Protein AF-X1TXH5-F1 (afdb_monomer_lite)

Foldseek 3Di:
DDDDDDDPDDPDDDAPVVVVRPDDDDDDLVCVVVCLVPDDVVVVVVVVVVRDD

Radius of gyration: 12.9 Å; chains: 1; bounding box: 26×26×31 Å

Secondary structure (DSSP, 8-state):
--------S-S-----GGGT--------GGGTHHHHTTS-HHHHHHHHHHS--

Structure (mmCIF, N/CA/C/O backbone):
data_AF-X1TXH5-F1
#
_entry.id   AF-X1TXH5-F1
#
loop_
_atom_site.group_PDB
_atom_site.id
_atom_site.type_symbol
_atom_site.label_atom_id
_atom_site.label_alt_id
_atom_site.label_comp_id
_atom_site.label_asym_id
_atom_site.label_entity_id
_atom_site.label_seq_id
_atom_site.pdbx_PDB_ins_code
_atom_site.Cartn_x
_atom_site.Cartn_y
_atom_site.Cartn_z
_atom_site.occupancy
_atom_site.B_iso_or_equiv
_atom_site.auth_seq_id
_atom_site.auth_comp_id
_atom_site.auth_asym_id
_atom_site.auth_atom_id
_atom_site.pdbx_PDB_model_num
ATOM 1 N N . TYR A 1 1 ? 13.584 11.535 0.838 1.00 77.19 1 TYR A N 1
ATOM 2 C CA . TYR A 1 1 ? 14.385 10.823 -0.174 1.00 77.19 1 TYR A CA 1
ATOM 3 C C . TYR A 1 1 ? 13.964 9.366 -0.152 1.00 77.19 1 TYR A C 1
ATOM 5 O O . TYR A 1 1 ? 13.893 8.811 0.938 1.00 77.19 1 TYR A O 1
ATOM 13 N N . TRP A 1 2 ? 13.626 8.801 -1.312 1.00 80.75 2 TRP A N 1
ATOM 14 C CA . TRP A 1 2 ? 13.235 7.398 -1.480 1.00 80.75 2 TRP A CA 1
ATOM 15 C C . TRP A 1 2 ? 14.401 6.593 -2.055 1.00 80.75 2 TRP A C 1
ATOM 17 O O . TRP A 1 2 ? 15.250 7.157 -2.746 1.00 80.75 2 TRP A O 1
ATOM 27 N N . PHE A 1 3 ? 14.437 5.294 -1.769 1.00 84.94 3 PHE A N 1
ATOM 28 C CA . PHE A 1 3 ? 15.457 4.376 -2.269 1.00 84.94 3 PHE A CA 1
ATOM 29 C C . PHE A 1 3 ? 14.778 3.172 -2.907 1.00 84.94 3 PHE A C 1
ATOM 31 O O . PHE A 1 3 ? 13.823 2.630 -2.351 1.00 84.94 3 PHE A O 1
ATOM 38 N N . GLU A 1 4 ? 15.283 2.753 -4.062 1.00 84.00 4 GLU A N 1
ATOM 39 C CA . GLU A 1 4 ? 14.863 1.509 -4.694 1.00 84.00 4 GLU A CA 1
ATOM 40 C C . GLU A 1 4 ? 15.510 0.328 -3.963 1.00 84.00 4 GLU A C 1
ATOM 42 O O . GLU A 1 4 ? 16.723 0.305 -3.739 1.00 84.00 4 GLU A O 1
ATOM 47 N N . MET A 1 5 ? 14.692 -0.645 -3.568 1.00 84.50 5 MET A N 1
ATOM 48 C CA . MET A 1 5 ? 15.125 -1.822 -2.821 1.00 84.50 5 MET A CA 1
ATOM 49 C C . MET A 1 5 ? 14.916 -3.066 -3.681 1.00 84.50 5 MET A C 1
ATOM 51 O O . MET A 1 5 ? 13.807 -3.330 -4.139 1.00 84.50 5 MET A O 1
ATOM 55 N N . ALA A 1 6 ? 15.970 -3.861 -3.868 1.00 86.19 6 ALA A N 1
ATOM 56 C CA . ALA A 1 6 ? 15.857 -5.156 -4.527 1.00 86.19 6 ALA A CA 1
ATOM 57 C C . ALA A 1 6 ? 15.274 -6.195 -3.557 1.00 86.19 6 ALA A C 1
ATOM 59 O O . ALA A 1 6 ? 15.801 -6.388 -2.461 1.00 86.19 6 ALA A O 1
ATOM 60 N N . CYS A 1 7 ? 14.216 -6.892 -3.974 1.00 79.56 7 CYS A N 1
ATOM 61 C CA . CYS A 1 7 ? 13.673 -8.039 -3.251 1.00 79.56 7 CYS A CA 1
ATOM 62 C C . CYS A 1 7 ? 14.035 -9.321 -4.009 1.00 79.56 7 CYS A C 1
ATOM 64 O O . CYS A 1 7 ? 13.648 -9.497 -5.162 1.00 79.56 7 CYS A O 1
ATOM 66 N N . SER A 1 8 ? 14.830 -10.189 -3.384 1.00 82.56 8 SER A N 1
ATOM 67 C CA . SER A 1 8 ? 15.269 -11.463 -3.969 1.00 82.56 8 SER A CA 1
ATOM 68 C C . SER A 1 8 ? 14.272 -12.603 -3.749 1.00 82.56 8 SER A C 1
ATOM 70 O O . SER A 1 8 ? 14.361 -13.632 -4.420 1.00 82.56 8 SER A O 1
ATOM 72 N N . GLU A 1 9 ? 13.325 -12.434 -2.827 1.00 72.25 9 GLU A N 1
ATOM 73 C CA . GLU A 1 9 ? 12.223 -13.370 -2.633 1.00 72.25 9 GLU A CA 1
ATOM 74 C C . GLU A 1 9 ? 11.117 -13.069 -3.658 1.00 72.25 9 GLU A C 1
ATOM 76 O O . GLU A 1 9 ? 10.801 -11.914 -3.922 1.00 72.25 9 GLU A O 1
ATOM 81 N N . GLY A 1 10 ? 10.572 -14.106 -4.306 1.00 68.12 10 GLY A N 1
ATOM 82 C CA . GLY A 1 10 ? 9.587 -13.948 -5.386 1.00 68.12 10 GLY A CA 1
ATOM 83 C C . GLY A 1 10 ? 8.242 -13.345 -4.942 1.00 68.12 10 GLY A C 1
ATOM 84 O O . GLY A 1 10 ? 8.048 -12.971 -3.793 1.00 68.12 10 GL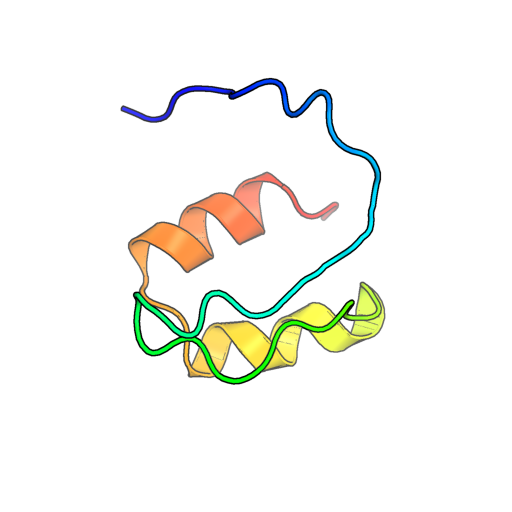Y A O 1
ATOM 85 N N . ASN A 1 11 ? 7.259 -13.330 -5.849 1.00 69.81 11 ASN A N 1
ATOM 86 C CA . ASN A 1 11 ? 5.949 -12.656 -5.711 1.00 69.81 11 ASN A CA 1
ATOM 87 C C . ASN A 1 11 ? 4.964 -13.248 -4.669 1.00 69.81 11 ASN A C 1
ATOM 89 O O . ASN A 1 11 ? 3.745 -13.106 -4.804 1.00 69.81 11 ASN A O 1
ATOM 93 N N . ASN A 1 12 ? 5.452 -13.923 -3.630 1.00 79.88 12 ASN A N 1
ATOM 94 C CA . ASN A 1 12 ? 4.616 -14.465 -2.564 1.00 79.88 12 ASN A CA 1
ATOM 95 C C . ASN A 1 12 ? 4.268 -13.360 -1.559 1.00 79.88 12 ASN A C 1
ATOM 97 O O . ASN A 1 12 ? 4.943 -13.224 -0.539 1.00 79.88 12 ASN A O 1
ATOM 101 N N . LEU A 1 13 ? 3.203 -12.591 -1.818 1.00 84.75 13 LEU A N 1
ATOM 102 C CA . LEU A 1 13 ? 2.652 -11.703 -0.791 1.00 84.75 13 LEU A CA 1
ATOM 103 C C . LEU A 1 13 ? 2.217 -12.532 0.414 1.00 84.75 13 LEU A C 1
ATOM 105 O O . LEU A 1 13 ? 1.359 -13.411 0.322 1.00 84.75 13 LEU A O 1
ATOM 109 N N . LYS A 1 14 ? 2.821 -12.224 1.556 1.00 89.56 14 LYS A N 1
ATOM 110 C CA . LYS A 1 14 ? 2.411 -12.716 2.863 1.00 89.56 14 LYS A CA 1
ATOM 111 C C . LYS A 1 14 ? 2.113 -11.503 3.741 1.00 89.56 14 LYS A C 1
ATOM 113 O O . LYS A 1 14 ? 2.952 -10.603 3.801 1.00 89.56 14 LYS A O 1
ATOM 118 N N . PRO A 1 15 ? 0.956 -11.461 4.418 1.00 93.12 15 PRO A N 1
ATOM 119 C CA . PRO A 1 15 ? 0.689 -10.435 5.415 1.00 93.12 15 PRO A CA 1
ATOM 120 C C . PRO A 1 15 ? 1.764 -10.440 6.508 1.00 93.12 15 PRO A C 1
ATOM 122 O O . PRO A 1 15 ? 2.191 -11.501 6.972 1.00 93.12 15 PRO A O 1
ATOM 125 N N . GLN A 1 16 ? 2.208 -9.253 6.914 1.00 92.62 16 GLN A N 1
ATOM 126 C CA . GLN A 1 16 ? 3.208 -9.080 7.966 1.00 92.62 16 GLN A CA 1
ATOM 127 C C . GLN A 1 16 ? 2.501 -8.935 9.317 1.00 92.62 16 GLN A C 1
ATOM 129 O O . GLN A 1 16 ? 2.350 -7.835 9.837 1.00 92.62 16 GLN A O 1
ATOM 134 N N . LEU A 1 17 ? 2.066 -10.063 9.888 1.00 94.44 17 LEU A N 1
ATOM 135 C CA . LEU A 1 17 ? 1.277 -10.092 11.130 1.00 94.44 17 LEU A CA 1
ATOM 136 C C . LEU A 1 17 ? 1.999 -9.472 12.337 1.00 94.44 17 LEU A C 1
ATOM 138 O O . LEU A 1 17 ? 1.343 -8.993 13.251 1.00 94.44 17 LEU A O 1
ATOM 142 N N . GLN A 1 18 ? 3.336 -9.486 12.347 1.00 95.69 18 GLN A N 1
ATOM 143 C CA . GLN A 1 18 ? 4.135 -8.846 13.397 1.00 95.69 18 GLN A CA 1
ATOM 144 C C . GLN A 1 18 ? 4.007 -7.313 13.378 1.00 95.69 18 GLN A C 1
ATOM 146 O O . GLN A 1 18 ? 4.120 -6.685 14.423 1.00 95.69 18 GLN A O 1
ATOM 151 N N . GLU A 1 19 ? 3.750 -6.735 12.203 1.00 89.94 19 GLU A N 1
ATOM 152 C CA . GLU A 1 19 ? 3.550 -5.297 11.982 1.00 89.94 19 GLU A CA 1
ATOM 153 C C . GLU A 1 19 ? 2.048 -4.948 11.915 1.00 89.94 19 GLU A C 1
ATOM 155 O O . GLU A 1 19 ? 1.663 -3.945 11.319 1.00 89.94 19 GLU A O 1
ATOM 160 N N . ASP A 1 20 ? 1.180 -5.818 12.447 1.00 93.94 20 ASP A N 1
ATOM 161 C CA . ASP A 1 20 ? -0.285 -5.699 12.403 1.00 93.94 20 ASP A CA 1
ATOM 162 C C . ASP A 1 20 ? -0.891 -5.615 10.983 1.00 93.94 20 ASP A C 1
ATOM 164 O O . ASP A 1 20 ? -2.047 -5.223 10.794 1.00 93.94 20 ASP A O 1
ATOM 168 N N . ILE A 1 21 ? -0.154 -6.056 9.957 1.00 93.00 21 ILE A N 1
ATOM 169 C CA . ILE A 1 21 ? -0.660 -6.165 8.584 1.00 93.00 21 ILE A CA 1
ATOM 170 C C . ILE A 1 21 ? -1.332 -7.528 8.421 1.00 93.00 21 ILE A C 1
ATOM 172 O O . ILE A 1 21 ? -0.668 -8.558 8.297 1.00 93.00 21 ILE A O 1
ATOM 176 N N . THR A 1 22 ? -2.665 -7.527 8.410 1.00 95.31 22 THR A N 1
ATOM 177 C CA . THR A 1 22 ? -3.498 -8.744 8.380 1.00 95.31 22 THR A CA 1
ATOM 1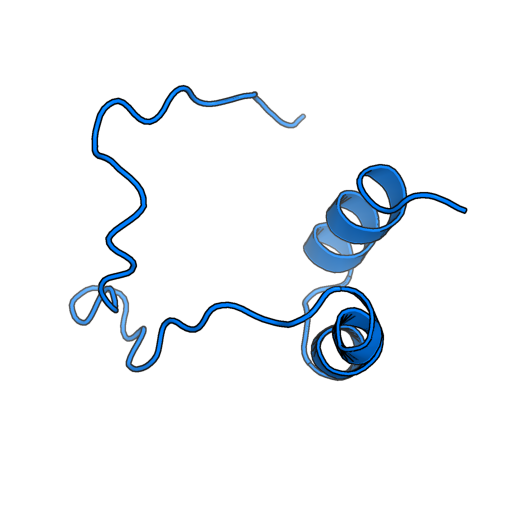78 C C . THR A 1 22 ? -3.831 -9.240 6.976 1.00 95.31 22 THR A C 1
ATOM 180 O O . THR A 1 22 ? -4.115 -10.424 6.801 1.00 95.31 22 THR A O 1
ATOM 183 N N . GLU A 1 23 ? -3.739 -8.374 5.966 1.00 92.25 23 GLU A N 1
ATOM 184 C CA . GLU A 1 23 ? -4.080 -8.693 4.582 1.00 92.25 23 GLU A CA 1
ATOM 185 C C . GLU A 1 23 ? -3.057 -8.100 3.608 1.00 92.25 23 GLU A C 1
ATOM 187 O O . GLU A 1 23 ? -2.554 -6.992 3.789 1.00 92.25 23 GLU A O 1
ATOM 192 N N . ALA A 1 24 ? -2.734 -8.873 2.573 1.00 91.00 24 ALA A N 1
ATOM 193 C CA . ALA A 1 24 ? -1.788 -8.517 1.533 1.00 91.00 24 ALA A CA 1
ATOM 194 C C . ALA A 1 24 ? -2.310 -9.087 0.210 1.00 91.00 24 ALA A C 1
ATOM 196 O O . ALA A 1 24 ? -2.358 -10.305 0.033 1.00 91.00 24 ALA A O 1
ATOM 197 N N . VAL A 1 25 ? -2.749 -8.212 -0.694 1.00 89.38 25 VAL A N 1
ATOM 198 C CA . VAL A 1 25 ? -3.452 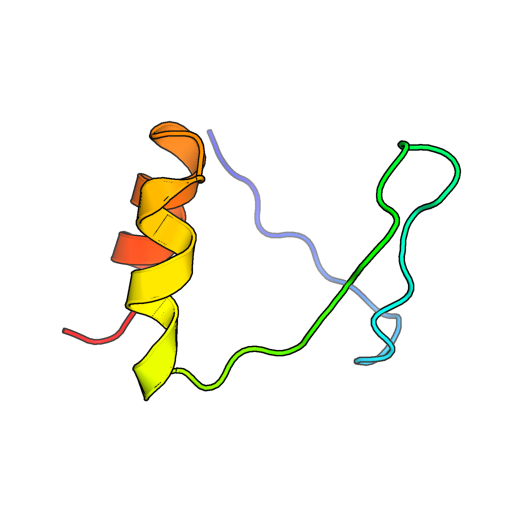-8.598 -1.924 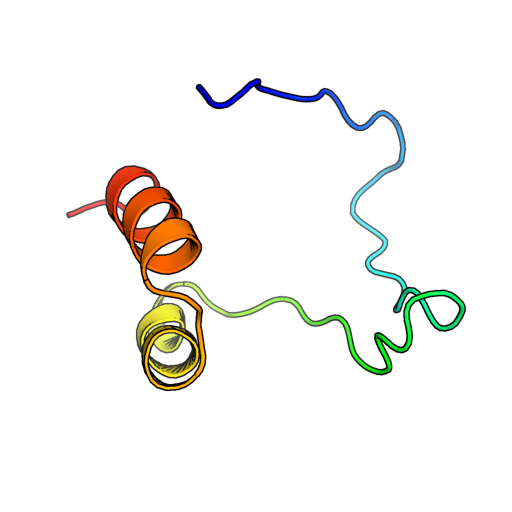1.00 89.38 25 VAL A CA 1
ATOM 199 C C . VAL A 1 25 ? -2.830 -7.948 -3.149 1.00 89.38 25 VAL A C 1
ATOM 201 O O . VAL A 1 25 ? -2.361 -6.813 -3.104 1.00 89.38 25 VAL A O 1
ATOM 204 N N . TRP A 1 26 ? -2.869 -8.670 -4.267 1.00 89.12 26 TRP A N 1
ATOM 205 C CA . TRP A 1 26 ? -2.641 -8.082 -5.581 1.00 89.12 26 TRP A CA 1
ATOM 206 C C . TRP A 1 26 ? -3.892 -7.331 -6.030 1.00 89.12 26 TRP A C 1
ATOM 208 O O . TRP A 1 26 ? -5.008 -7.825 -5.870 1.00 89.12 26 TRP A O 1
ATOM 218 N N . ILE A 1 27 ? -3.703 -6.154 -6.619 1.00 88.00 27 ILE A N 1
ATOM 219 C CA . ILE A 1 27 ? -4.793 -5.315 -7.117 1.00 88.00 27 ILE A CA 1
ATOM 220 C C . ILE A 1 27 ? -4.648 -5.191 -8.627 1.00 88.00 27 ILE A C 1
ATOM 222 O O . ILE A 1 27 ? -3.560 -4.920 -9.132 1.00 88.00 27 ILE A O 1
ATOM 226 N N . ASP A 1 28 ? -5.753 -5.391 -9.345 1.00 88.94 28 ASP A N 1
ATOM 227 C CA . ASP A 1 28 ? -5.795 -5.128 -10.781 1.00 88.94 28 ASP A CA 1
ATOM 228 C C . ASP A 1 28 ? -5.496 -3.638 -11.038 1.00 88.94 28 ASP A C 1
ATOM 230 O O . ASP A 1 28 ? -6.116 -2.785 -10.391 1.00 88.94 28 ASP A O 1
ATOM 234 N N . PRO A 1 29 ? -4.597 -3.289 -11.975 1.00 86.06 29 PRO A N 1
ATOM 235 C CA . PRO A 1 29 ? -4.262 -1.896 -12.264 1.00 86.06 29 PRO A CA 1
ATOM 236 C C . PRO A 1 29 ? -5.479 -1.008 -12.560 1.00 86.06 29 PRO A C 1
ATOM 238 O O . PRO A 1 29 ? -5.486 0.163 -12.184 1.00 86.06 29 PRO A O 1
ATOM 241 N N . ASN A 1 30 ? -6.546 -1.552 -13.155 1.00 88.81 30 ASN A N 1
ATOM 242 C CA . ASN A 1 30 ? -7.773 -0.801 -13.442 1.00 88.81 30 ASN A CA 1
ATOM 243 C C . ASN A 1 30 ? -8.547 -0.412 -12.172 1.00 88.81 30 ASN A C 1
ATOM 245 O O . ASN A 1 30 ? -9.321 0.546 -12.183 1.00 88.81 30 ASN A O 1
ATOM 249 N N . ASN A 1 31 ? -8.318 -1.128 -11.070 1.00 89.19 31 ASN A N 1
ATOM 250 C CA . ASN A 1 31 ? -8.969 -0.905 -9.784 1.00 89.19 31 ASN A CA 1
ATOM 251 C C . ASN A 1 31 ? -8.094 -0.112 -8.801 1.00 89.19 31 ASN A C 1
ATOM 253 O O . ASN A 1 31 ? -8.571 0.232 -7.722 1.00 89.19 31 ASN A O 1
ATOM 257 N N . ILE A 1 32 ? -6.851 0.243 -9.157 1.00 87.62 32 ILE A N 1
ATOM 258 C CA . ILE A 1 32 ? -5.886 0.878 -8.239 1.00 87.62 32 ILE A CA 1
ATOM 259 C C . ILE A 1 32 ? -6.408 2.179 -7.611 1.00 87.62 32 ILE A C 1
ATOM 261 O O . ILE A 1 32 ? -6.079 2.502 -6.475 1.00 87.62 32 ILE A O 1
ATOM 265 N N . LYS A 1 33 ? -7.304 2.904 -8.294 1.00 89.25 33 LYS A N 1
ATOM 266 C CA . LYS A 1 33 ? -7.906 4.142 -7.771 1.00 89.25 33 LYS A CA 1
ATOM 267 C C . LYS A 1 33 ? -8.610 3.947 -6.425 1.00 89.25 33 LYS A C 1
ATOM 269 O O . LYS A 1 33 ? -8.681 4.892 -5.645 1.00 89.25 33 LYS A O 1
ATOM 274 N N . MET A 1 34 ? -9.094 2.739 -6.124 1.00 88.38 34 MET A N 1
ATOM 275 C CA . MET A 1 34 ? -9.789 2.459 -4.866 1.00 88.38 34 MET A CA 1
ATOM 276 C C . MET A 1 34 ? -8.895 2.624 -3.627 1.00 88.38 34 MET A C 1
ATOM 278 O O . MET A 1 34 ? -9.408 2.981 -2.568 1.00 88.38 34 MET A O 1
ATOM 282 N N . VAL A 1 35 ? -7.576 2.399 -3.742 1.00 90.56 35 VAL A N 1
ATOM 283 C CA . VAL A 1 35 ? -6.677 2.442 -2.574 1.00 90.56 35 VAL A CA 1
ATOM 284 C C . VAL A 1 35 ? -6.306 3.860 -2.154 1.00 90.56 35 VAL A C 1
ATOM 286 O O . VAL A 1 35 ? -6.036 4.097 -0.979 1.00 90.56 35 VAL A O 1
ATOM 289 N N . PHE A 1 36 ? -6.375 4.830 -3.068 1.00 91.06 36 PHE A N 1
ATOM 290 C CA . PHE A 1 36 ? -5.996 6.221 -2.797 1.00 91.06 36 PHE A CA 1
ATOM 291 C C . PHE A 1 36 ? -6.852 6.875 -1.706 1.00 91.06 36 PHE A C 1
ATOM 293 O O . PHE A 1 36 ? -6.352 7.705 -0.953 1.00 91.06 36 PHE A O 1
ATOM 300 N N . ASN A 1 37 ? -8.114 6.459 -1.563 1.00 89.75 37 ASN A N 1
ATOM 301 C CA . ASN A 1 37 ? -9.031 7.006 -0.558 1.00 89.75 37 ASN A CA 1
ATOM 302 C C . ASN A 1 37 ? -8.607 6.707 0.889 1.00 89.75 37 ASN A C 1
ATOM 304 O O . ASN A 1 37 ? -9.035 7.407 1.802 1.00 89.75 37 ASN A O 1
ATOM 308 N N . ASN A 1 38 ? -7.797 5.667 1.099 1.00 89.06 38 ASN A N 1
ATOM 309 C CA . ASN A 1 38 ? -7.334 5.233 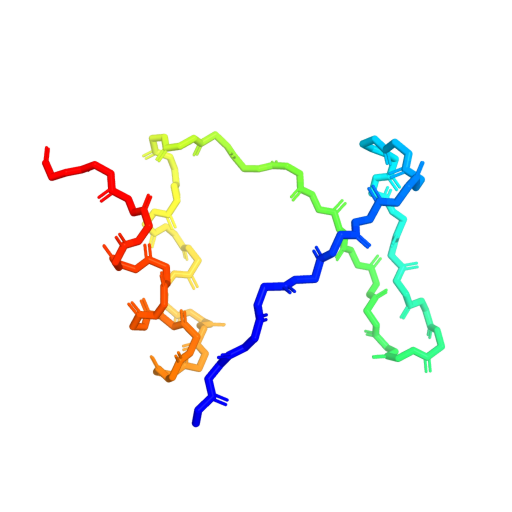2.416 1.00 89.06 38 ASN A CA 1
ATOM 310 C C . ASN A 1 38 ? -5.809 5.034 2.440 1.00 89.06 38 ASN A C 1
ATOM 312 O O . ASN A 1 38 ? -5.297 4.128 3.092 1.00 89.06 38 ASN A O 1
ATOM 316 N N . THR A 1 39 ? -5.085 5.858 1.680 1.00 91.81 39 THR A N 1
ATOM 317 C CA . THR A 1 39 ? -3.620 5.837 1.603 1.00 91.81 39 THR A CA 1
ATOM 318 C C . THR A 1 39 ? -3.064 7.164 2.108 1.00 91.81 39 THR A C 1
ATOM 320 O O . THR A 1 39 ? -3.608 8.228 1.817 1.00 91.81 39 THR A O 1
ATOM 323 N N . PHE A 1 40 ? -1.966 7.122 2.864 1.00 93.62 40 PHE A N 1
ATOM 324 C CA . PHE A 1 40 ? -1.286 8.343 3.293 1.00 93.62 40 PHE A CA 1
ATOM 325 C C . PHE A 1 40 ? -0.817 9.160 2.077 1.00 93.62 40 PHE A C 1
ATOM 327 O O . PHE A 1 40 ? -0.250 8.567 1.158 1.00 93.62 40 PHE A O 1
ATOM 334 N N . PRO A 1 41 ? -0.961 10.502 2.077 1.00 92.38 41 PRO A N 1
ATOM 335 C CA . PRO A 1 41 ? -0.644 11.336 0.913 1.00 92.38 41 PRO A CA 1
ATOM 336 C C . PRO A 1 41 ? 0.749 11.085 0.319 1.00 92.38 41 PRO A C 1
ATOM 338 O O . PRO A 1 41 ? 0.883 10.903 -0.881 1.00 92.38 41 PRO A O 1
ATOM 341 N N . VAL A 1 42 ? 1.767 10.932 1.170 1.00 90.69 42 VAL A N 1
ATOM 342 C CA . VAL A 1 42 ? 3.151 10.648 0.747 1.00 90.69 42 VAL A CA 1
ATOM 343 C C . VAL A 1 42 ? 3.294 9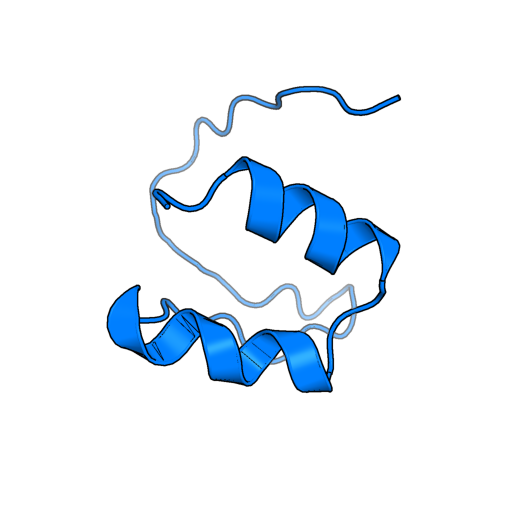.328 -0.022 1.00 90.69 42 VAL A C 1
ATOM 345 O O . VAL A 1 42 ? 4.138 9.226 -0.904 1.00 90.69 42 VAL A O 1
ATOM 348 N N . ILE A 1 43 ? 2.492 8.311 0.300 1.00 90.94 43 ILE A N 1
ATOM 349 C CA . ILE A 1 43 ? 2.488 7.033 -0.428 1.00 90.94 43 ILE A CA 1
ATOM 350 C C . ILE A 1 43 ? 1.683 7.181 -1.725 1.00 90.94 43 ILE A C 1
ATOM 352 O O . ILE A 1 43 ? 2.088 6.660 -2.761 1.00 90.94 43 ILE A O 1
ATOM 356 N N . ALA A 1 44 ? 0.571 7.921 -1.686 1.00 91.81 44 ALA A N 1
ATOM 357 C CA . ALA A 1 44 ? -0.234 8.214 -2.868 1.00 91.81 44 ALA A CA 1
ATOM 358 C C . ALA A 1 44 ? 0.574 8.957 -3.948 1.00 91.81 44 ALA A C 1
ATOM 360 O O . ALA A 1 44 ? 0.440 8.640 -5.129 1.00 91.81 44 ALA A O 1
ATOM 361 N N . ASP A 1 45 ? 1.450 9.881 -3.551 1.00 90.81 45 ASP A N 1
ATOM 362 C CA . ASP A 1 45 ? 2.342 10.596 -4.470 1.00 90.81 45 ASP A CA 1
ATOM 363 C C . ASP A 1 45 ? 3.274 9.625 -5.217 1.00 90.81 45 ASP A C 1
ATOM 365 O O . ASP A 1 45 ? 3.338 9.652 -6.446 1.00 90.81 45 ASP A O 1
ATOM 369 N N . VAL A 1 46 ? 3.903 8.684 -4.502 1.00 89.56 46 VAL A N 1
ATOM 370 C CA . VAL A 1 46 ? 4.769 7.648 -5.102 1.00 89.56 46 VAL A CA 1
ATOM 371 C C . VAL A 1 46 ? 3.991 6.728 -6.047 1.00 89.56 46 VAL A C 1
ATOM 373 O O . VAL A 1 46 ? 4.487 6.356 -7.115 1.00 89.56 46 VAL A O 1
ATOM 376 N N . LEU A 1 47 ? 2.758 6.361 -5.681 1.00 88.12 47 LEU A N 1
ATOM 377 C CA . LEU A 1 47 ? 1.893 5.550 -6.541 1.00 88.12 47 LEU A CA 1
ATOM 378 C C . LEU A 1 47 ? 1.547 6.288 -7.842 1.00 88.12 47 LEU A C 1
ATOM 380 O O . LEU A 1 47 ? 1.592 5.676 -8.905 1.00 88.12 47 LEU A O 1
ATOM 384 N N . ASN A 1 48 ? 1.252 7.589 -7.781 1.00 88.44 48 ASN A N 1
ATOM 385 C CA . ASN A 1 48 ? 0.953 8.396 -8.969 1.00 88.44 48 ASN A CA 1
ATOM 386 C C . ASN A 1 48 ? 2.150 8.516 -9.922 1.00 88.44 48 ASN A C 1
ATOM 388 O O . ASN A 1 48 ? 1.955 8.471 -11.132 1.00 88.44 48 ASN A O 1
ATOM 392 N N . GLU A 1 49 ? 3.375 8.627 -9.403 1.00 86.94 49 GLU A N 1
ATOM 393 C CA . GLU A 1 49 ? 4.593 8.643 -10.230 1.00 86.94 49 GLU A CA 1
ATOM 394 C C . GLU A 1 49 ? 4.842 7.306 -10.948 1.00 86.94 49 GLU A C 1
ATOM 396 O O . GLU A 1 49 ? 5.458 7.274 -12.013 1.00 86.94 49 GLU A O 1
ATOM 401 N N . SER A 1 50 ? 4.355 6.203 -10.373 1.00 80.38 50 SER A N 1
ATOM 402 C CA . SER A 1 50 ? 4.587 4.842 -10.874 1.00 80.38 50 SER A CA 1
ATOM 403 C C . SER A 1 50 ? 3.505 4.348 -11.844 1.00 80.38 50 SER A C 1
ATOM 405 O O . SER A 1 50 ? 3.702 3.335 -12.519 1.00 80.38 50 SER A O 1
ATOM 407 N N . LEU A 1 51 ? 2.349 5.017 -11.902 1.00 76.75 51 LEU A N 1
ATOM 408 C CA . LEU A 1 51 ? 1.240 4.635 -12.773 1.00 76.75 51 LEU A CA 1
ATOM 409 C C . LEU A 1 51 ? 1.390 5.268 -14.167 1.00 76.75 51 LEU A C 1
ATOM 411 O O . LEU A 1 51 ? 1.713 6.451 -14.275 1.00 76.75 51 LEU A O 1
ATOM 415 N N . PRO A 1 52 ? 1.127 4.518 -15.252 1.00 66.62 52 PRO A N 1
ATOM 416 C CA . PRO A 1 52 ? 1.053 5.103 -16.585 1.00 66.62 52 PRO A CA 1
ATOM 417 C C . PRO A 1 52 ? -0.130 6.085 -16.666 1.00 66.62 52 PRO A C 1
ATOM 419 O O . PRO A 1 52 ? -1.208 5.800 -16.142 1.00 66.62 52 PRO A O 1
ATOM 422 N N . GLY A 1 53 ? 0.103 7.241 -17.299 1.00 60.72 53 GLY A N 1
ATOM 423 C CA . GLY A 1 53 ? -0.893 8.304 -17.500 1.00 60.72 53 GLY A CA 1
ATOM 424 C C . GLY A 1 53 ? -2.000 7.959 -18.487 1.00 60.72 53 GLY A C 1
ATOM 425 O O . GLY A 1 53 ? -1.751 7.142 -19.402 1.00 60.72 53 GLY A O 1
#

Sequence (53 aa):
YWFEMACSEGNNLKPQLQEDITEAVWIDPNNIKMVFNNTFPVIADVLNESLPG

Organism: NCBI:txid412755

pLDDT: mean 86.42, std 7.59, range [60.72, 95.69]